Protein AF-A0A814IYA2-F1 (afdb_monomer_lite)

Foldseek 3Di:
DDPPPVVDDPPDDDDDLDWDDFWQDWDADPNDTDGGGDCVVGVVVVVVVQVVQQVVCCVVPVGGPPPCNVVSVVVVVD

InterPro domains:
  IPR036852 Peptidase S8/S53 domain superfamily [G3DSA:3.40.50.200] (1-78)
  IPR036852 Peptidase S8/S53 domain superfamily [SSF52743] (5-76)
  IPR050819 Tripeptidyl-peptidase I and related peptidases [PTHR14218] (5-77)

Structure (mmCIF, N/CA/C/O backbone):
data_AF-A0A814IYA2-F1
#
_entry.id   AF-A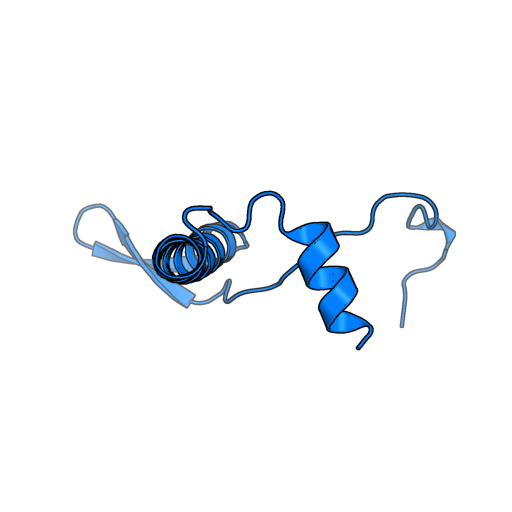0A814IYA2-F1
#
loop_
_atom_site.group_PDB
_atom_site.id
_atom_site.type_symbol
_atom_site.label_atom_id
_atom_site.label_alt_id
_atom_site.label_comp_id
_atom_site.label_asym_id
_atom_site.label_entit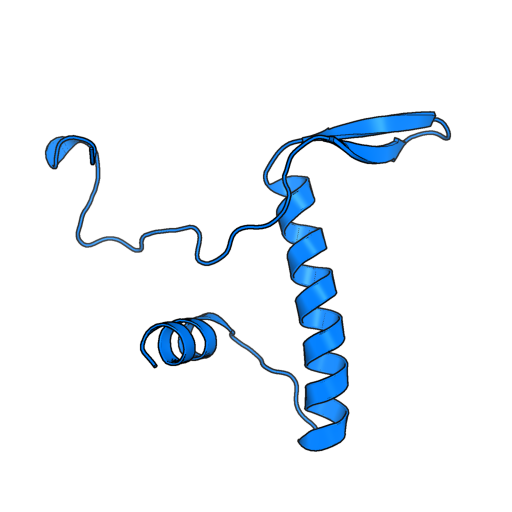y_id
_atom_site.label_seq_id
_atom_site.pdbx_PDB_ins_code
_atom_site.Cartn_x
_atom_site.Cartn_y
_atom_site.Cartn_z
_atom_site.occupancy
_atom_site.B_iso_or_equiv
_atom_site.auth_seq_id
_atom_site.auth_comp_id
_atom_site.auth_asym_id
_atom_site.auth_atom_id
_atom_site.pdbx_PDB_model_num
ATOM 1 N N . MET A 1 1 ? -7.750 2.433 -24.028 1.00 65.25 1 MET A N 1
ATOM 2 C CA . MET A 1 1 ? -7.934 1.146 -24.731 1.00 65.25 1 MET A CA 1
ATOM 3 C C . MET A 1 1 ? -7.465 0.039 -23.802 1.00 65.25 1 MET A C 1
ATOM 5 O O . MET A 1 1 ? -6.355 0.154 -23.298 1.00 65.25 1 MET A O 1
ATOM 9 N N . PHE A 1 2 ? -8.302 -0.960 -23.511 1.00 82.56 2 PHE A N 1
ATOM 10 C CA . PHE A 1 2 ? -7.860 -2.147 -22.768 1.00 82.56 2 PHE A CA 1
ATOM 11 C C . PHE A 1 2 ? -7.050 -3.067 -23.695 1.00 82.56 2 PHE A C 1
ATOM 13 O O . PHE A 1 2 ? -7.312 -3.063 -24.901 1.00 82.56 2 PHE A O 1
ATOM 20 N N . PRO A 1 3 ? -6.073 -3.832 -23.175 1.00 92.19 3 PRO A N 1
ATOM 21 C CA . PRO A 1 3 ? -5.383 -4.836 -23.977 1.00 92.19 3 PRO A CA 1
ATOM 22 C C . PRO A 1 3 ? -6.379 -5.892 -24.499 1.00 92.19 3 PRO A C 1
ATOM 24 O O . PRO A 1 3 ? -7.442 -6.077 -23.896 1.00 92.19 3 PRO A O 1
ATOM 27 N N . PRO A 1 4 ? -6.056 -6.603 -25.597 1.00 94.88 4 PRO A N 1
ATOM 28 C CA . PRO A 1 4 ? -6.842 -7.737 -26.070 1.00 94.88 4 PRO A CA 1
ATOM 29 C C . PRO A 1 4 ? -7.172 -8.725 -24.946 1.00 94.88 4 PRO A C 1
ATOM 31 O O . PRO A 1 4 ? -6.350 -8.985 -24.066 1.00 94.88 4 PRO A O 1
ATOM 34 N N . SER A 1 5 ? -8.363 -9.320 -25.002 1.00 91.69 5 SER A N 1
ATOM 35 C CA . SER A 1 5 ? -8.859 -10.265 -23.990 1.00 91.69 5 SER A CA 1
ATOM 36 C C . SER A 1 5 ? -8.007 -11.532 -23.853 1.00 91.69 5 SER A C 1
ATOM 38 O O . SER A 1 5 ? -8.096 -12.214 -22.839 1.00 91.69 5 SER A O 1
ATOM 40 N N . SER A 1 6 ? -7.151 -11.825 -24.834 1.00 95.25 6 SER A N 1
ATOM 41 C CA . SER A 1 6 ? -6.154 -12.898 -24.787 1.00 95.25 6 SER A CA 1
ATOM 42 C C . SER A 1 6 ? -4.922 -12.580 -23.928 1.00 95.25 6 SER A C 1
ATOM 44 O O . SER A 1 6 ? -4.183 -13.497 -23.585 1.00 95.25 6 SER A O 1
ATOM 46 N N . MET A 1 7 ? -4.677 -11.313 -23.571 1.00 96.56 7 MET A N 1
ATOM 47 C CA . MET A 1 7 ? -3.480 -10.896 -22.823 1.00 96.56 7 MET A CA 1
ATOM 48 C C . MET A 1 7 ? -3.652 -10.925 -21.299 1.00 96.56 7 MET A C 1
ATOM 50 O O . MET A 1 7 ? -2.681 -10.706 -20.577 1.00 96.56 7 MET A O 1
ATOM 54 N N . TYR A 1 8 ? -4.864 -11.155 -20.785 1.00 94.19 8 TYR A N 1
ATOM 55 C CA . TYR A 1 8 ? -5.117 -11.187 -19.345 1.00 94.19 8 TYR A CA 1
ATOM 56 C C . TYR A 1 8 ? -6.286 -12.105 -18.984 1.00 94.19 8 TYR A C 1
ATOM 58 O O . TYR A 1 8 ? -7.180 -12.363 -19.785 1.00 94.19 8 TYR A O 1
ATOM 66 N N . ASN A 1 9 ? -6.315 -12.568 -17.734 1.00 94.31 9 ASN A N 1
ATOM 67 C CA . ASN A 1 9 ? -7.441 -13.335 -17.217 1.00 94.31 9 ASN A CA 1
ATOM 68 C C . ASN A 1 9 ? -8.504 -12.400 -16.620 1.00 94.31 9 ASN A C 1
ATOM 70 O O . ASN A 1 9 ? -8.322 -11.856 -15.531 1.00 94.31 9 ASN A O 1
ATOM 74 N N . ARG A 1 10 ? -9.647 -12.267 -17.302 1.00 93.06 10 ARG A N 1
ATOM 75 C CA . ARG A 1 10 ? -10.775 -11.435 -16.844 1.00 93.06 10 ARG A CA 1
ATOM 76 C C . ARG A 1 10 ? -11.502 -11.953 -15.597 1.00 93.06 10 ARG A C 1
ATOM 78 O O . ARG A 1 10 ? -12.275 -11.202 -15.016 1.00 93.06 10 ARG A O 1
ATOM 85 N N . TYR A 1 11 ? -11.303 -13.219 -15.229 1.00 94.94 11 TYR A N 1
ATOM 86 C CA . TYR A 1 11 ? -11.931 -13.850 -14.063 1.00 94.94 11 TYR A CA 1
ATOM 87 C C . TYR A 1 11 ? -11.004 -13.885 -12.836 1.00 94.94 11 TYR A C 1
ATOM 89 O O . TYR A 1 11 ? -11.418 -14.322 -11.766 1.00 94.94 11 TYR A O 1
ATOM 97 N N . GLY A 1 12 ? -9.747 -13.449 -12.980 1.00 94.75 12 GLY A N 1
ATOM 98 C CA . GLY 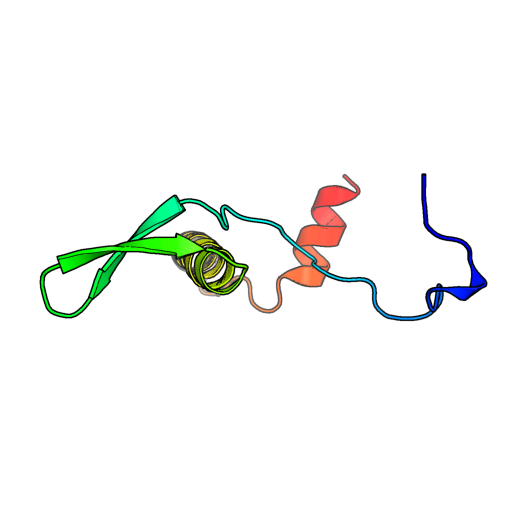A 1 12 ? -8.791 -13.355 -11.876 1.00 94.75 12 GLY A CA 1
ATOM 99 C C . GLY A 1 12 ? -8.983 -12.101 -11.015 1.00 94.75 12 GLY A C 1
ATOM 100 O O . GLY A 1 12 ? -9.723 -11.181 -11.363 1.00 94.75 12 GLY A O 1
ATOM 101 N N . ARG A 1 13 ? -8.263 -12.032 -9.888 1.00 96.25 13 ARG A N 1
ATOM 102 C CA . ARG A 1 13 ? -8.206 -10.832 -9.040 1.00 96.25 13 ARG A CA 1
ATOM 103 C C . ARG A 1 13 ? -7.397 -9.742 -9.743 1.00 96.25 13 ARG A C 1
ATOM 105 O O . ARG A 1 13 ? -6.182 -9.864 -9.871 1.00 96.25 13 ARG A O 1
ATOM 112 N N . ALA A 1 14 ? -8.058 -8.660 -10.142 1.00 95.44 14 ALA A N 1
ATOM 113 C CA . ALA A 1 14 ? -7.400 -7.469 -10.677 1.00 95.44 14 ALA A CA 1
ATOM 114 C C . ALA A 1 14 ? -6.778 -6.630 -9.552 1.00 95.44 14 ALA A C 1
ATOM 116 O O . ALA A 1 14 ? -7.378 -6.496 -8.487 1.00 95.44 14 ALA A O 1
ATOM 117 N N . TYR A 1 15 ? -5.585 -6.084 -9.778 1.00 96.44 15 TYR A N 1
ATOM 118 C CA . TYR A 1 15 ? -4.832 -5.233 -8.850 1.00 96.44 15 TYR A CA 1
ATOM 119 C C . TYR A 1 15 ? -4.094 -4.136 -9.635 1.00 96.44 15 TYR A C 1
ATOM 121 O O . TYR A 1 15 ? -3.883 -4.315 -10.839 1.00 96.44 15 TYR A O 1
ATOM 129 N N . PRO A 1 16 ? -3.678 -3.023 -8.999 1.00 97.56 16 PRO A N 1
ATOM 130 C CA . PRO A 1 16 ? -3.728 -2.699 -7.561 1.00 97.56 16 PRO A CA 1
ATOM 131 C C . PRO A 1 16 ? -5.126 -2.292 -7.047 1.00 97.56 16 PRO A C 1
ATOM 133 O O . PRO A 1 16 ? -6.001 -1.974 -7.841 1.00 97.56 16 PRO A O 1
ATOM 136 N N . ASP A 1 17 ? -5.335 -2.292 -5.720 1.00 97.75 17 ASP A N 1
ATOM 137 C CA . ASP A 1 17 ? -6.574 -1.767 -5.094 1.00 97.75 17 ASP A CA 1
ATOM 138 C C . ASP A 1 17 ? -6.532 -0.254 -4.840 1.00 97.75 17 ASP A C 1
ATOM 140 O O . ASP A 1 17 ? -7.569 0.393 -4.742 1.00 97.75 17 ASP A O 1
ATOM 144 N N . VAL A 1 18 ? -5.329 0.303 -4.687 1.00 97.94 18 VAL A N 1
ATOM 145 C CA . VAL A 1 18 ? -5.075 1.724 -4.425 1.00 97.94 18 VAL A CA 1
ATOM 146 C C . VAL A 1 18 ? -3.813 2.161 -5.161 1.00 97.94 18 VAL A C 1
ATOM 148 O O . VAL A 1 18 ? -2.958 1.338 -5.490 1.00 97.94 18 VAL A O 1
ATOM 151 N N . ALA A 1 19 ? -3.677 3.464 -5.387 1.00 97.56 19 ALA A N 1
ATOM 152 C CA . ALA A 1 19 ? -2.480 4.069 -5.955 1.00 97.56 19 ALA A CA 1
ATOM 153 C C . ALA A 1 19 ? -2.007 5.224 -5.070 1.00 97.56 19 ALA A C 1
ATOM 155 O O . ALA A 1 19 ? -2.810 5.920 -4.450 1.00 97.56 19 ALA A O 1
ATOM 156 N N . ALA A 1 20 ? -0.694 5.423 -5.019 1.00 97.62 20 ALA A N 1
ATOM 157 C CA . ALA A 1 20 ? -0.066 6.510 -4.286 1.00 97.62 20 ALA A CA 1
ATOM 158 C C . ALA A 1 20 ? 1.188 6.982 -5.037 1.00 97.62 20 ALA A C 1
ATOM 160 O O . ALA A 1 20 ? 1.595 6.346 -6.011 1.00 97.62 20 ALA A O 1
ATOM 161 N N . LEU A 1 21 ? 1.800 8.095 -4.615 1.00 97.25 21 LEU A N 1
ATOM 162 C CA . LEU A 1 21 ? 2.973 8.641 -5.303 1.00 97.25 21 LEU A CA 1
ATOM 163 C C . LEU A 1 21 ? 4.106 7.601 -5.347 1.00 97.25 21 LEU A C 1
ATOM 165 O O . LEU A 1 21 ? 4.453 7.007 -4.328 1.00 97.25 21 LEU A O 1
ATOM 169 N N . GLY A 1 22 ? 4.643 7.361 -6.543 1.00 96.81 22 GLY A N 1
ATOM 170 C CA . GLY A 1 22 ? 5.669 6.344 -6.814 1.00 96.81 22 GLY A CA 1
ATOM 171 C C . GLY A 1 22 ? 6.903 6.886 -7.534 1.00 96.81 22 GLY A C 1
ATOM 172 O O . GLY A 1 22 ? 7.697 6.116 -8.063 1.00 96.81 22 GLY A O 1
ATOM 173 N N . VAL A 1 23 ? 7.030 8.207 -7.659 1.00 97.19 23 VAL A N 1
ATOM 174 C CA . VAL A 1 23 ? 8.020 8.861 -8.525 1.00 97.19 23 VAL A CA 1
ATOM 175 C C . VAL A 1 23 ? 8.640 10.031 -7.781 1.00 97.19 23 VAL A C 1
ATOM 177 O O . VAL A 1 23 ? 7.921 10.806 -7.152 1.00 97.19 23 VAL A O 1
ATOM 180 N N . GLY A 1 24 ? 9.967 10.161 -7.867 1.00 95.81 24 GLY A N 1
ATOM 181 C CA . GLY A 1 24 ? 10.692 11.314 -7.332 1.00 95.81 24 GLY A CA 1
ATOM 182 C C . GLY A 1 24 ? 10.585 11.459 -5.813 1.00 95.81 24 GLY A C 1
ATOM 183 O O . GLY A 1 24 ? 10.631 12.573 -5.299 1.00 95.81 24 GLY A O 1
ATOM 184 N N . THR A 1 25 ? 10.404 10.358 -5.080 1.00 95.94 25 THR A N 1
ATOM 185 C CA . THR A 1 25 ? 10.312 10.395 -3.618 1.00 95.94 25 THR A CA 1
ATOM 186 C C . THR A 1 25 ? 11.699 10.630 -3.029 1.00 95.94 25 THR A C 1
ATOM 188 O O . THR A 1 25 ? 12.592 9.808 -3.217 1.00 95.94 25 THR A O 1
ATOM 191 N N . LEU A 1 26 ? 11.896 11.733 -2.307 1.00 96.25 26 LEU A N 1
ATOM 192 C CA . LEU A 1 26 ? 13.168 12.005 -1.641 1.00 96.25 26 LEU A CA 1
ATOM 193 C C . LEU A 1 26 ? 13.416 10.984 -0.523 1.00 96.25 26 LEU A C 1
ATOM 195 O O . LEU A 1 26 ? 12.583 10.788 0.359 1.00 96.25 26 LEU A O 1
ATOM 199 N N . THR A 1 27 ? 14.584 10.357 -0.557 1.00 96.12 27 THR A N 1
ATOM 200 C CA . THR A 1 27 ? 15.065 9.404 0.443 1.00 96.12 27 THR A CA 1
ATOM 201 C C . THR A 1 27 ? 16.482 9.772 0.850 1.00 96.12 27 THR A C 1
ATOM 203 O O . THR A 1 27 ? 17.216 10.379 0.072 1.00 96.12 27 THR A O 1
ATOM 206 N N . VAL A 1 28 ? 16.871 9.406 2.069 1.00 96.94 28 VAL A N 1
ATOM 207 C CA . VAL A 1 28 ? 18.250 9.552 2.536 1.00 96.94 28 VAL A CA 1
ATOM 208 C C . VAL A 1 28 ? 18.848 8.164 2.670 1.00 96.94 28 VAL A C 1
ATOM 210 O O . VAL A 1 28 ? 18.313 7.325 3.394 1.00 96.94 28 VAL A O 1
ATOM 213 N N . ARG A 1 29 ? 19.953 7.924 1.971 1.00 95.62 29 ARG A N 1
ATOM 214 C CA . ARG A 1 29 ? 20.715 6.678 2.043 1.00 95.62 29 ARG A CA 1
ATOM 215 C C . ARG A 1 29 ? 22.176 7.028 2.266 1.00 95.62 29 ARG A C 1
ATOM 217 O O . ARG A 1 29 ? 22.727 7.852 1.540 1.00 95.62 29 ARG A O 1
ATOM 224 N N . ASP A 1 30 ? 22.772 6.440 3.298 1.00 96.19 30 ASP A N 1
ATOM 225 C CA . ASP A 1 30 ? 24.175 6.667 3.665 1.00 96.19 30 ASP A CA 1
ATOM 226 C C . ASP A 1 30 ? 24.512 8.169 3.810 1.00 96.19 30 ASP A C 1
ATOM 228 O O . ASP A 1 30 ? 25.526 8.658 3.325 1.00 96.19 30 ASP A O 1
ATOM 232 N N . GLY A 1 31 ? 23.599 8.932 4.429 1.00 97.12 31 GLY A N 1
ATOM 233 C CA . GLY A 1 31 ? 23.751 10.375 4.667 1.00 97.12 31 GLY A CA 1
ATOM 234 C C . GLY A 1 31 ? 23.562 11.272 3.438 1.00 97.12 31 GLY A C 1
ATOM 235 O O . GLY A 1 31 ? 23.728 12.484 3.543 1.00 97.12 31 GLY A O 1
ATOM 236 N N . THR A 1 32 ? 23.196 10.711 2.284 1.00 97.50 32 THR A N 1
ATOM 237 C CA . THR A 1 32 ? 23.033 11.457 1.028 1.00 97.50 32 THR A CA 1
ATOM 238 C C . THR A 1 32 ? 21.606 11.373 0.498 1.00 97.50 32 THR A C 1
ATOM 240 O O . THR A 1 32 ? 20.895 10.398 0.742 1.00 97.50 32 THR A O 1
ATOM 243 N N . ASN A 1 33 ? 21.176 12.418 -0.209 1.00 97.81 33 ASN A N 1
ATOM 244 C CA . ASN A 1 33 ? 19.839 12.513 -0.788 1.00 97.81 33 ASN A CA 1
ATOM 245 C C . ASN A 1 33 ? 19.750 11.730 -2.103 1.00 97.81 33 ASN A C 1
ATOM 247 O O . ASN A 1 33 ? 20.565 11.927 -3.000 1.00 97.81 33 ASN A O 1
ATOM 251 N N . HIS A 1 34 ? 18.703 10.919 -2.241 1.00 97.06 34 HIS A N 1
ATOM 252 C CA . HIS A 1 34 ? 18.388 10.140 -3.439 1.00 97.06 34 HIS A CA 1
ATOM 253 C C . HIS A 1 34 ? 16.917 10.294 -3.801 1.00 97.06 34 HIS A C 1
ATOM 255 O O . HIS A 1 34 ? 16.052 10.323 -2.925 1.00 97.06 34 HIS A O 1
ATOM 261 N N . LEU A 1 35 ? 16.618 10.324 -5.097 1.00 97.31 35 LEU A N 1
ATOM 262 C CA . LEU A 1 35 ? 15.245 10.217 -5.580 1.00 97.31 35 LEU A CA 1
ATOM 263 C C . LEU A 1 35 ? 14.912 8.744 -5.816 1.00 97.31 35 LEU A C 1
ATOM 265 O O . LEU A 1 35 ? 15.504 8.093 -6.675 1.00 97.31 35 LEU A O 1
ATOM 269 N N . ALA A 1 36 ? 13.964 8.226 -5.044 1.00 96.00 36 ALA A N 1
ATOM 270 C CA . ALA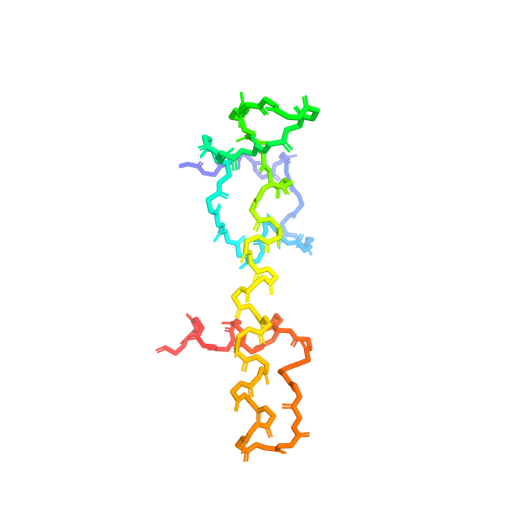 A 1 36 ? 13.442 6.878 -5.166 1.00 96.00 36 ALA A CA 1
ATOM 271 C C . ALA A 1 36 ? 12.199 6.837 -6.068 1.00 96.00 36 ALA A C 1
ATOM 273 O O . ALA A 1 36 ? 11.424 7.795 -6.162 1.00 96.00 36 ALA A O 1
ATOM 274 N N . TYR A 1 37 ? 12.014 5.688 -6.713 1.00 97.19 37 TYR A N 1
ATOM 275 C CA . TYR A 1 37 ? 10.942 5.420 -7.665 1.00 97.19 37 TYR A CA 1
ATOM 276 C C . TYR A 1 37 ? 10.367 4.019 -7.436 1.00 97.19 37 TYR A C 1
ATOM 278 O O . TYR A 1 37 ? 10.992 3.159 -6.815 1.00 97.19 37 TYR A O 1
ATOM 286 N N . GLY A 1 38 ? 9.191 3.782 -8.004 1.00 97.50 38 GLY A N 1
ATOM 287 C CA . GLY A 1 38 ? 8.501 2.503 -7.987 1.00 97.50 38 GLY A CA 1
ATOM 288 C C . GLY A 1 38 ? 7.475 2.388 -6.867 1.00 97.50 38 GLY A C 1
ATOM 289 O O . GLY A 1 38 ? 7.397 3.197 -5.945 1.00 97.50 38 GLY A O 1
ATOM 290 N N . THR A 1 39 ? 6.682 1.321 -6.933 1.00 97.62 39 THR A N 1
ATOM 291 C CA . THR A 1 39 ? 5.632 1.031 -5.945 1.00 97.62 39 THR A CA 1
ATOM 292 C C . THR A 1 39 ? 6.185 0.801 -4.540 1.00 97.62 39 THR A C 1
ATOM 294 O O . THR A 1 39 ? 5.445 0.924 -3.569 1.00 97.62 39 THR A O 1
ATOM 297 N N . SER A 1 40 ? 7.486 0.531 -4.406 1.00 96.81 40 SER A N 1
ATOM 298 C CA . SER A 1 40 ? 8.186 0.480 -3.121 1.00 96.81 40 SER A CA 1
ATOM 299 C C . SER A 1 40 ? 8.135 1.800 -2.351 1.00 96.81 40 SER A C 1
ATOM 301 O O . SER A 1 40 ? 8.214 1.760 -1.129 1.00 96.81 40 SER A O 1
ATOM 303 N N . THR A 1 41 ? 7.973 2.952 -3.015 1.00 97.44 41 THR A N 1
ATOM 304 C CA . THR A 1 41 ? 7.751 4.238 -2.328 1.00 97.44 41 THR A CA 1
ATOM 305 C C . THR A 1 41 ? 6.264 4.493 -2.067 1.00 97.44 41 THR A C 1
ATOM 307 O O . THR A 1 41 ? 5.900 5.042 -1.028 1.00 97.44 41 THR A O 1
ATOM 310 N N . SER A 1 42 ? 5.385 4.000 -2.945 1.00 98.44 42 SER A N 1
ATOM 311 C CA . SER A 1 42 ? 3.928 4.106 -2.795 1.00 98.44 42 SER A CA 1
ATOM 312 C C . SER A 1 42 ? 3.381 3.276 -1.629 1.00 98.44 42 SER A C 1
ATOM 314 O O . SER A 1 42 ? 2.522 3.750 -0.887 1.00 98.44 42 SER A O 1
ATOM 316 N N . SER A 1 43 ? 3.884 2.054 -1.438 1.00 98.19 43 SER A N 1
ATOM 317 C CA . SER A 1 43 ? 3.455 1.138 -0.372 1.00 98.19 43 SER A CA 1
ATOM 318 C C . SER A 1 43 ? 3.596 1.726 1.044 1.00 98.19 43 SER A C 1
ATOM 320 O O . SER A 1 43 ? 2.597 1.747 1.767 1.00 98.19 43 SER A O 1
ATOM 322 N N . PRO A 1 44 ? 4.770 2.241 1.474 1.00 97.62 44 PRO A N 1
ATOM 323 C CA . PRO A 1 44 ? 4.908 2.855 2.794 1.00 97.62 44 PRO A CA 1
ATOM 324 C C . PRO A 1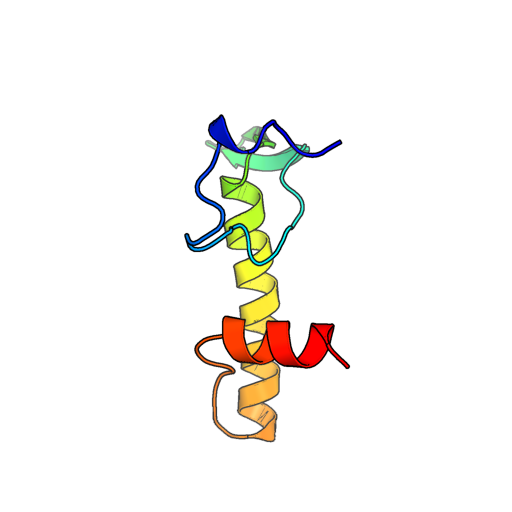 44 ? 4.148 4.182 2.911 1.00 97.62 44 PRO A C 1
ATOM 326 O O . PRO A 1 44 ? 3.664 4.496 3.998 1.00 97.62 44 PRO A O 1
ATOM 329 N N . LEU A 1 45 ? 3.972 4.933 1.816 1.00 98.12 45 LEU A N 1
ATOM 330 C CA . LEU A 1 45 ? 3.150 6.146 1.827 1.00 98.12 45 LEU A CA 1
ATOM 331 C C . LEU A 1 45 ? 1.684 5.816 2.150 1.00 98.12 45 LEU A C 1
ATOM 333 O O . LEU A 1 45 ? 1.090 6.426 3.040 1.00 98.12 45 LEU A O 1
ATOM 337 N N . TRP A 1 46 ? 1.121 4.798 1.494 1.00 98.44 46 TRP A N 1
ATOM 338 C CA . TRP A 1 46 ? -0.219 4.301 1.809 1.00 98.44 46 TRP A CA 1
ATOM 339 C C . TRP A 1 46 ? -0.312 3.746 3.237 1.00 98.44 46 TRP A C 1
ATOM 341 O O . TRP A 1 46 ? -1.257 4.064 3.960 1.00 98.44 46 TRP A O 1
ATOM 351 N N . ALA A 1 47 ? 0.686 2.981 3.691 1.00 98.44 47 ALA A N 1
ATOM 352 C CA . ALA A 1 47 ? 0.723 2.465 5.060 1.00 98.44 47 ALA A CA 1
ATOM 353 C C . ALA A 1 47 ? 0.708 3.590 6.114 1.00 98.44 47 ALA A C 1
ATOM 355 O O . ALA A 1 47 ? 0.008 3.479 7.122 1.00 98.44 47 ALA A O 1
ATOM 356 N N . GLY A 1 48 ? 1.420 4.695 5.865 1.00 98.44 48 GLY A N 1
ATOM 357 C CA . GLY A 1 48 ? 1.402 5.883 6.721 1.00 98.44 48 GLY A CA 1
ATOM 358 C C . GLY A 1 48 ? 0.008 6.506 6.834 1.00 98.44 48 GLY A C 1
ATOM 359 O O . GLY A 1 48 ? -0.463 6.769 7.942 1.00 98.44 48 GLY A O 1
ATOM 360 N N . ILE A 1 49 ? -0.696 6.656 5.708 1.00 98.44 49 ILE A N 1
ATOM 361 C CA . ILE A 1 49 ? -2.087 7.140 5.683 1.00 98.44 49 ILE A CA 1
ATOM 362 C C . ILE A 1 49 ? -2.990 6.214 6.510 1.00 98.44 49 ILE A C 1
ATOM 364 O O . ILE A 1 49 ? -3.719 6.674 7.389 1.00 98.44 49 ILE A O 1
ATOM 368 N N . VAL A 1 50 ? -2.905 4.899 6.288 1.00 98.50 50 VAL A N 1
ATOM 369 C CA . VAL A 1 50 ? -3.697 3.904 7.028 1.00 98.50 50 VAL A CA 1
ATOM 370 C C . VAL A 1 50 ? -3.391 3.932 8.527 1.00 98.50 50 VAL A C 1
ATOM 372 O O . VAL A 1 50 ? -4.308 3.794 9.335 1.00 98.50 50 VAL A O 1
ATOM 375 N N . SER A 1 51 ? -2.139 4.157 8.927 1.00 98.62 51 SER A N 1
ATOM 376 C CA . SE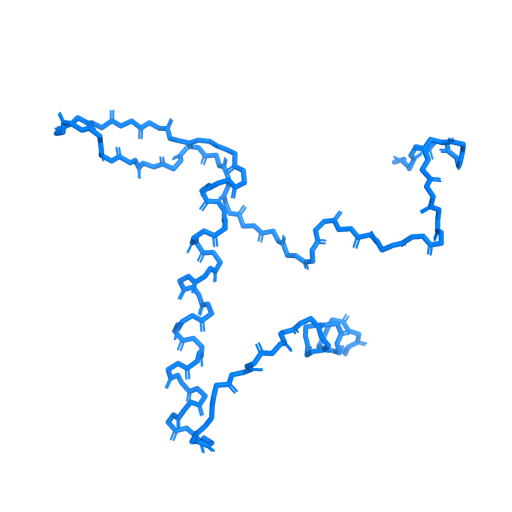R A 1 51 ? -1.752 4.289 10.337 1.00 98.62 51 SER A CA 1
ATOM 377 C C . SER A 1 51 ? -2.443 5.478 11.022 1.00 98.62 51 SER A C 1
ATOM 379 O O . SER A 1 51 ? -2.994 5.345 12.123 1.00 98.62 51 SER A O 1
ATOM 381 N N . ILE A 1 52 ? -2.511 6.628 10.341 1.00 98.62 52 ILE A N 1
ATOM 382 C CA . ILE A 1 52 ? -3.231 7.817 10.828 1.00 98.62 52 ILE A CA 1
ATOM 383 C C . ILE A 1 52 ? -4.731 7.517 10.955 1.00 98.62 52 ILE A C 1
ATOM 385 O O . ILE A 1 52 ? -5.350 7.824 11.979 1.00 98.62 52 ILE A O 1
ATOM 389 N N . LEU A 1 53 ? -5.320 6.869 9.947 1.00 98.19 53 LEU A N 1
ATOM 390 C CA . LEU A 1 53 ? -6.733 6.487 9.962 1.00 98.19 53 LEU A CA 1
ATOM 391 C C . LEU A 1 53 ? -7.048 5.477 11.075 1.00 98.19 53 LEU A C 1
ATOM 393 O O . LEU A 1 53 ? -8.042 5.638 11.781 1.00 98.19 53 LEU A O 1
ATOM 397 N N . ASN A 1 54 ? -6.181 4.489 11.299 1.00 98.56 54 ASN A N 1
ATOM 398 C CA . ASN A 1 54 ? -6.305 3.536 12.400 1.00 98.56 54 ASN A CA 1
ATOM 399 C C . ASN A 1 54 ? -6.243 4.231 13.758 1.00 98.56 54 ASN A C 1
ATOM 401 O O . ASN A 1 54 ? -7.066 3.942 14.623 1.00 98.56 54 ASN A O 1
ATOM 405 N N . SER A 1 55 ? -5.331 5.190 13.929 1.00 98.62 55 SER A N 1
ATOM 406 C CA . SER A 1 55 ? -5.240 5.987 15.157 1.00 98.62 55 SER A CA 1
ATOM 407 C C . SER A 1 55 ? -6.548 6.730 15.445 1.00 98.62 55 SER A C 1
ATOM 409 O O . SER A 1 55 ? -6.992 6.794 16.591 1.00 98.62 55 SER A O 1
ATOM 411 N N . ARG A 1 56 ? -7.209 7.258 14.407 1.00 98.38 56 ARG A N 1
ATOM 412 C CA . ARG A 1 56 ? -8.532 7.884 14.536 1.00 98.38 56 ARG A CA 1
ATOM 413 C C . ARG A 1 56 ? -9.634 6.861 14.818 1.00 98.38 56 ARG A C 1
ATOM 415 O O . ARG A 1 56 ? -10.460 7.101 15.693 1.00 98.38 56 ARG A O 1
ATOM 422 N N . SER A 1 57 ? -9.633 5.728 14.121 1.00 98.25 57 SER A N 1
ATOM 423 C CA . SER A 1 57 ? -10.603 4.645 14.317 1.00 98.25 57 SER A CA 1
ATOM 424 C C . SER A 1 57 ? -10.572 4.112 15.747 1.00 98.25 57 SER A C 1
ATOM 426 O O . SER A 1 57 ? -11.625 3.977 16.366 1.00 98.25 57 SER A O 1
ATOM 428 N N . ILE A 1 58 ? -9.381 3.892 16.311 1.00 98.62 58 ILE A N 1
ATOM 429 C CA . ILE A 1 58 ? -9.210 3.419 17.690 1.00 98.62 58 ILE A CA 1
ATOM 430 C C . ILE A 1 58 ? -9.807 4.419 18.685 1.00 98.62 58 ILE A C 1
ATOM 432 O O . ILE A 1 58 ? -10.512 4.006 19.599 1.00 98.62 58 ILE A O 1
ATOM 436 N N . LYS A 1 59 ? -9.600 5.728 18.489 1.00 98.44 59 LYS A N 1
ATOM 437 C CA . LYS A 1 59 ? -10.170 6.764 19.371 1.00 98.44 59 LYS A CA 1
ATOM 438 C C . LYS A 1 59 ? -11.702 6.782 19.381 1.00 98.44 59 LYS A C 1
ATOM 440 O O . LYS A 1 59 ? -12.284 7.180 20.381 1.00 98.44 59 LYS A O 1
ATOM 445 N N . ILE A 1 60 ? -12.342 6.390 18.279 1.00 98.12 60 ILE A N 1
ATOM 446 C CA . ILE A 1 60 ? -13.805 6.433 18.126 1.00 98.12 60 ILE A CA 1
ATOM 447 C C . ILE A 1 60 ? -14.448 5.089 18.495 1.00 98.12 60 ILE A C 1
ATOM 449 O O . ILE A 1 60 ? -15.509 5.054 19.105 1.00 98.12 60 ILE A O 1
ATOM 453 N N . THR A 1 61 ? -13.822 3.980 18.104 1.00 97.69 61 THR A N 1
ATOM 454 C CA . THR A 1 61 ? -14.437 2.640 18.117 1.00 97.69 61 THR A CA 1
ATOM 455 C C . THR A 1 61 ? -13.694 1.627 18.988 1.00 97.69 61 THR A C 1
ATOM 457 O O . THR A 1 61 ? -14.177 0.514 19.181 1.00 97.69 61 THR A O 1
ATOM 460 N N . GLY A 1 62 ? -12.493 1.965 19.466 1.00 97.94 62 GLY A N 1
ATOM 461 C CA . GLY A 1 62 ? -11.591 1.038 20.152 1.00 97.94 62 GLY A CA 1
ATOM 462 C C . GLY A 1 62 ? -10.905 0.013 19.240 1.00 97.94 62 GLY A C 1
ATOM 463 O O . GLY A 1 62 ? -10.185 -0.845 19.741 1.00 97.94 62 GLY A O 1
ATOM 464 N N . LYS A 1 63 ? -11.107 0.067 17.913 1.00 97.81 63 LYS A N 1
ATOM 465 C CA . LYS A 1 63 ? -10.575 -0.912 16.946 1.00 97.81 63 LYS A CA 1
ATOM 466 C C . LYS A 1 63 ? -9.911 -0.238 15.742 1.00 97.81 63 LYS A C 1
ATOM 468 O O . LYS A 1 63 ? -10.231 0.898 15.388 1.00 97.81 63 LYS A O 1
ATOM 473 N N . THR A 1 64 ? -8.985 -0.946 15.098 1.00 98.12 64 THR A N 1
ATOM 474 C CA . THR A 1 64 ? -8.425 -0.558 13.792 1.00 98.12 64 THR A CA 1
ATOM 475 C C . THR A 1 64 ? -9.415 -0.854 12.664 1.00 98.12 64 THR A C 1
ATOM 477 O O . THR A 1 64 ? -10.391 -1.578 12.850 1.00 98.12 64 THR A O 1
ATOM 480 N N . LEU A 1 65 ? -9.145 -0.318 11.473 1.00 97.19 65 LEU A N 1
ATOM 481 C CA . LEU A 1 65 ? -9.955 -0.545 10.274 1.00 97.19 65 LEU A CA 1
ATOM 482 C C . LEU A 1 65 ? -9.822 -1.971 9.703 1.00 97.19 65 LEU A C 1
ATOM 484 O O . LEU A 1 65 ? -10.666 -2.395 8.919 1.00 97.19 65 LEU A O 1
ATOM 488 N N . GLY A 1 66 ? -8.784 -2.722 10.090 1.00 96.12 66 GLY A N 1
ATOM 489 C CA . GLY A 1 66 ? -8.587 -4.113 9.672 1.00 96.12 66 GLY A CA 1
ATOM 490 C C . GLY A 1 66 ? -8.321 -4.283 8.171 1.00 96.12 66 GLY A C 1
ATOM 491 O O . GLY A 1 66 ? -7.561 -3.523 7.569 1.00 96.12 66 GLY A O 1
ATOM 492 N N . PHE A 1 67 ? -8.913 -5.321 7.570 1.00 97.81 67 PHE A N 1
ATOM 493 C CA . PHE A 1 67 ? -8.794 -5.597 6.136 1.00 97.81 67 PHE A CA 1
ATOM 494 C C . PHE A 1 67 ? -9.584 -4.562 5.324 1.00 97.81 67 PHE A C 1
ATOM 496 O O . PHE A 1 67 ? -10.813 -4.575 5.308 1.00 97.81 67 PHE A O 1
ATOM 503 N N . LEU A 1 68 ? -8.862 -3.662 4.650 1.00 97.69 68 LEU A N 1
ATOM 504 C CA . LEU A 1 68 ? -9.447 -2.462 4.048 1.00 97.69 68 LEU A CA 1
ATOM 505 C C . LEU A 1 68 ? -10.203 -2.700 2.744 1.00 97.69 68 LEU A C 1
ATOM 507 O O . LEU A 1 68 ? -11.112 -1.930 2.450 1.00 97.69 68 LEU A O 1
ATOM 511 N N . ASN A 1 69 ? -9.859 -3.722 1.955 1.00 97.75 69 ASN A N 1
ATOM 512 C CA . ASN A 1 69 ? -10.405 -3.853 0.601 1.00 97.75 69 ASN A CA 1
ATOM 513 C C . ASN A 1 69 ? -11.947 -3.836 0.584 1.00 97.75 69 ASN A C 1
ATOM 515 O O . ASN A 1 69 ? -12.501 -3.011 -0.140 1.00 97.75 69 ASN A O 1
ATOM 519 N N . PRO A 1 70 ? -12.674 -4.632 1.398 1.00 97.62 70 PRO A N 1
ATOM 520 C CA . PRO A 1 70 ? -14.136 -4.597 1.404 1.00 97.62 70 PRO A CA 1
ATOM 521 C C . PRO A 1 70 ? -14.709 -3.215 1.738 1.00 97.62 70 PRO A C 1
ATOM 523 O O . PRO A 1 70 ? -15.683 -2.798 1.117 1.00 97.62 70 PRO A O 1
ATOM 526 N N . LEU A 1 71 ? -14.091 -2.490 2.679 1.00 96.00 71 LEU A N 1
ATOM 527 C CA . LEU A 1 71 ? -14.498 -1.133 3.048 1.00 96.00 71 LEU A CA 1
ATOM 528 C C . LEU A 1 71 ? -14.300 -0.156 1.880 1.00 96.00 71 LEU A C 1
ATOM 530 O O . LEU A 1 71 ? -15.229 0.562 1.524 1.00 96.00 71 LEU A O 1
ATOM 534 N N . LEU A 1 72 ? -13.121 -0.167 1.252 1.00 97.19 72 LEU A N 1
ATOM 535 C CA . LEU A 1 72 ? -12.788 0.727 0.138 1.00 97.19 72 LEU A CA 1
ATOM 536 C C . LEU A 1 72 ? -13.699 0.499 -1.074 1.00 97.19 72 LEU A C 1
ATOM 538 O O . LEU A 1 72 ? -14.228 1.453 -1.637 1.00 97.19 72 LEU A O 1
ATOM 542 N N . TYR A 1 73 ? -13.935 -0.761 -1.450 1.00 97.44 73 TYR A N 1
ATOM 543 C CA . TYR A 1 73 ? -14.825 -1.087 -2.568 1.00 97.44 73 TYR A CA 1
ATOM 544 C C . TYR A 1 73 ? -16.298 -0.805 -2.262 1.00 97.44 73 TYR A C 1
ATOM 546 O O . TYR A 1 73 ? -17.070 -0.593 -3.196 1.00 97.44 73 TYR A O 1
ATOM 554 N N . LYS A 1 74 ? -16.706 -0.811 -0.986 1.00 97.19 74 LYS A N 1
ATOM 555 C CA . LYS A 1 74 ? -18.038 -0.345 -0.593 1.00 97.19 74 LYS A CA 1
ATOM 556 C C . LYS A 1 74 ? -18.154 1.167 -0.800 1.00 97.19 74 LYS A C 1
ATOM 558 O O . LYS A 1 74 ? -19.062 1.590 -1.498 1.00 97.19 74 LYS A O 1
ATOM 563 N N . MET A 1 75 ? -17.196 1.942 -0.285 1.00 95.62 75 MET A N 1
ATOM 564 C CA . MET A 1 75 ? -17.172 3.405 -0.424 1.00 95.62 75 MET A CA 1
ATOM 565 C C . MET A 1 75 ? -17.106 3.869 -1.883 1.00 95.62 75 MET A C 1
ATOM 567 O O . MET A 1 75 ? -17.719 4.862 -2.228 1.00 95.62 75 MET A O 1
ATOM 571 N N . ALA A 1 76 ? -16.370 3.167 -2.749 1.00 93.56 76 ALA A N 1
ATOM 572 C CA . ALA A 1 76 ? -16.232 3.551 -4.158 1.00 93.56 76 ALA A CA 1
ATOM 573 C C . ALA A 1 76 ? -17.496 3.309 -5.008 1.00 93.56 76 ALA A C 1
ATOM 575 O O . ALA A 1 76 ? -17.553 3.760 -6.151 1.00 93.56 76 ALA A O 1
ATOM 576 N N . LYS A 1 77 ? -18.459 2.531 -4.500 1.00 90.25 77 LYS A N 1
ATOM 577 C CA . LYS A 1 77 ? -19.750 2.277 -5.160 1.00 90.25 77 LYS A CA 1
ATOM 578 C C . LYS A 1 77 ? -20.852 3.234 -4.704 1.00 90.25 77 LYS A C 1
ATOM 580 O O . LYS A 1 77 ? -21.901 3.250 -5.344 1.00 90.25 77 LYS A O 1
ATOM 585 N N . GLU A 1 78 ? -20.635 3.923 -3.586 1.00 63.69 78 GLU A N 1
ATOM 586 C CA . GLU A 1 78 ? -21.502 4.983 -3.057 1.00 63.69 78 GLU A CA 1
ATOM 587 C C . GLU A 1 78 ? -21.217 6.299 -3.794 1.00 63.69 78 GLU A C 1
ATOM 589 O O . GLU A 1 78 ? -22.200 7.024 -4.066 1.00 63.69 78 GLU A O 1
#

Secondary structure (DSSP, 8-state):
-PPPGGGS-TTS----S-----SSEEEEETTEEEEE-SHHHHHHHHHHHHHHHHHHHHHHHSS---SHHHHHHHHTT-

Sequence (78 aa):
MFPPSSMYNRYGRAYPDVAALGVGTLTVRDGTNHLAYGTSTSSPLWAGIVSILNSRSIKITGKTLGFLNPLLYKMAKE

Organism: NCBI:txid433720

pLDDT: mean 95.84, std 5.59, range [63.69, 98.62]

Radius of gyration: 17.27 Å; chains: 1; bounding box: 46×26×46 Å